Protein AF-A0A450WPW4-F1 (afdb_monomer_lite)

Organism: NCBI:txid2126335

Sequence (97 aa):
MAERGDHPGLVHIFSAMETCPSYRPWYNTLDKFTSLESASSKCLHYYFYLIDEEFGLCYARVPTWAPFRLQIYFNGHYWLARQLTKAGIGFEMLKDE

Secondary structure (DSSP, 8-state):
----TT-SEEEEEEEEEEEEEEEEEEEETTTTEEEEEEEEEEEEEEEEEEEETTTEEEEEEEESSTT---EEE--HHHHHHHHHHHTT----PPPP-

Foldseek 3Di:
DDDPPQDWDWDDKDKDWDKDWAWDWDADPVVRDIDTDIDIDIFIWIWTWTQDPQQGTKIWIFTPHPVRDIDIDGHPQSNVVNVCVVVVHDDDDDDDD

Radius of gyration: 20.61 Å; chains: 1; bounding box: 60×29×55 Å

Structure (mmCIF, N/CA/C/O backbone):
data_AF-A0A450WPW4-F1
#
_entry.id   AF-A0A450WPW4-F1
#
loop_
_atom_site.group_PDB
_atom_site.id
_atom_site.type_symbol
_atom_site.label_atom_id
_atom_site.label_alt_id
_atom_site.label_comp_id
_atom_site.label_asym_id
_atom_site.label_entity_id
_atom_site.label_seq_id
_atom_site.pdbx_PDB_ins_code
_atom_site.Cartn_x
_atom_site.Cartn_y
_atom_site.Cartn_z
_atom_site.occupancy
_atom_site.B_iso_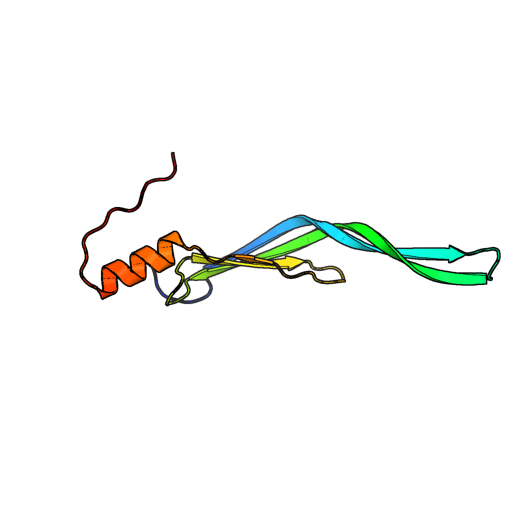or_equiv
_atom_site.auth_seq_id
_atom_site.auth_comp_id
_atom_site.auth_asym_id
_atom_site.auth_atom_id
_atom_site.pdbx_PDB_model_num
ATOM 1 N N . MET A 1 1 ? -27.570 7.167 1.009 1.00 50.91 1 MET A N 1
ATOM 2 C CA . MET A 1 1 ? -26.547 6.098 0.936 1.00 50.91 1 MET A CA 1
ATOM 3 C C . MET A 1 1 ? -26.321 5.620 2.360 1.00 50.91 1 MET A C 1
ATOM 5 O O . MET A 1 1 ? -26.325 6.471 3.237 1.00 50.91 1 MET A O 1
ATOM 9 N N . ALA A 1 2 ? -26.240 4.313 2.616 1.00 69.81 2 ALA A N 1
ATOM 10 C CA . ALA A 1 2 ? -25.974 3.814 3.968 1.00 69.81 2 ALA A CA 1
ATOM 11 C C . ALA A 1 2 ? -24.515 4.113 4.350 1.00 69.81 2 ALA A C 1
ATOM 13 O O . ALA A 1 2 ? -23.621 3.914 3.526 1.00 69.81 2 ALA A O 1
ATOM 14 N N . GLU A 1 3 ? -24.278 4.610 5.563 1.00 81.00 3 GLU A N 1
ATOM 15 C CA . GLU A 1 3 ? -22.923 4.822 6.078 1.00 81.00 3 GLU A CA 1
ATOM 16 C C . GLU A 1 3 ? -22.269 3.471 6.387 1.00 81.00 3 GLU A C 1
ATOM 18 O O . GLU A 1 3 ? -22.866 2.615 7.038 1.00 81.00 3 GLU A O 1
ATOM 23 N N . ARG A 1 4 ? -21.042 3.262 5.891 1.00 85.56 4 ARG A N 1
ATOM 24 C CA . ARG A 1 4 ? -20.313 1.991 6.030 1.00 85.56 4 ARG A CA 1
ATOM 25 C C . ARG A 1 4 ? -19.884 1.710 7.468 1.00 85.56 4 ARG A C 1
ATOM 27 O O . ARG A 1 4 ? -19.674 0.547 7.772 1.00 85.56 4 ARG A O 1
ATOM 34 N N . GLY A 1 5 ? -19.708 2.735 8.304 1.00 85.81 5 GLY A N 1
ATOM 35 C CA . GLY A 1 5 ? -19.142 2.607 9.651 1.00 85.81 5 GLY A CA 1
ATOM 36 C C . GLY A 1 5 ? -17.771 1.913 9.678 1.00 85.81 5 GLY A C 1
ATOM 37 O O . GLY A 1 5 ? -17.069 1.836 8.666 1.00 85.81 5 GLY A O 1
ATOM 38 N N . ASP A 1 6 ? -17.427 1.344 10.835 1.00 86.50 6 ASP A N 1
ATOM 39 C CA . ASP A 1 6 ? -16.134 0.689 11.098 1.00 86.50 6 ASP A CA 1
ATOM 40 C C . ASP A 1 6 ? -16.120 -0.816 10.789 1.00 86.50 6 ASP A C 1
ATOM 42 O O . ASP A 1 6 ? -15.334 -1.584 11.353 1.00 86.50 6 ASP A O 1
ATOM 46 N N . HIS A 1 7 ? -17.012 -1.264 9.907 1.00 91.56 7 HIS A N 1
ATOM 47 C CA . HIS A 1 7 ? -17.108 -2.672 9.545 1.00 91.56 7 HIS A CA 1
ATOM 48 C C . HIS A 1 7 ? -15.803 -3.150 8.872 1.00 91.56 7 HIS A C 1
ATOM 50 O O . HIS A 1 7 ? -15.282 -2.455 7.999 1.00 91.56 7 HIS A O 1
ATOM 56 N N . PRO A 1 8 ? -15.247 -4.319 9.220 1.00 93.75 8 PRO A N 1
ATOM 57 C CA . PRO A 1 8 ? -14.006 -4.795 8.611 1.00 93.75 8 PRO A CA 1
ATOM 58 C C . PRO A 1 8 ? -14.087 -4.987 7.087 1.00 93.75 8 PRO A C 1
ATOM 60 O O . PRO A 1 8 ? -15.162 -5.142 6.506 1.00 93.75 8 PRO A O 1
ATOM 63 N N . GLY A 1 9 ? -12.933 -4.976 6.420 1.00 95.38 9 GLY A N 1
ATOM 64 C CA . GLY A 1 9 ? -12.780 -5.283 4.995 1.00 95.38 9 GLY A CA 1
ATOM 65 C C . GLY A 1 9 ? -12.446 -4.080 4.110 1.00 95.38 9 GLY A C 1
ATOM 66 O O . GLY A 1 9 ? -12.167 -2.982 4.591 1.00 95.38 9 GLY A O 1
ATOM 67 N N . LEU A 1 10 ? -12.466 -4.301 2.790 1.00 95.56 10 LEU A N 1
ATOM 68 C CA . LEU A 1 10 ? -12.102 -3.296 1.788 1.00 95.56 10 LEU A CA 1
ATOM 69 C C . LEU A 1 10 ? -13.046 -2.084 1.851 1.00 95.56 10 LEU A C 1
ATOM 71 O O . LEU A 1 10 ? -14.273 -2.226 1.870 1.00 95.56 10 LEU A O 1
ATOM 75 N N . VAL A 1 11 ? -12.451 -0.896 1.878 1.00 95.00 11 VAL A N 1
ATOM 76 C CA . VAL A 1 11 ? -13.137 0.401 1.867 1.00 95.00 11 VAL A CA 1
ATOM 77 C C . VAL A 1 11 ? -13.076 1.002 0.471 1.00 95.00 11 VAL A C 1
ATOM 79 O O . VAL A 1 11 ? -14.105 1.383 -0.083 1.00 95.00 11 VAL A O 1
ATOM 82 N N . HIS A 1 12 ? -11.874 1.087 -0.103 1.00 95.25 12 HIS A N 1
ATOM 83 C CA . HIS A 1 12 ? -11.671 1.713 -1.403 1.00 95.25 12 HIS A CA 1
ATOM 84 C C . HIS A 1 12 ? -10.369 1.263 -2.071 1.00 95.25 12 HIS A C 1
ATOM 86 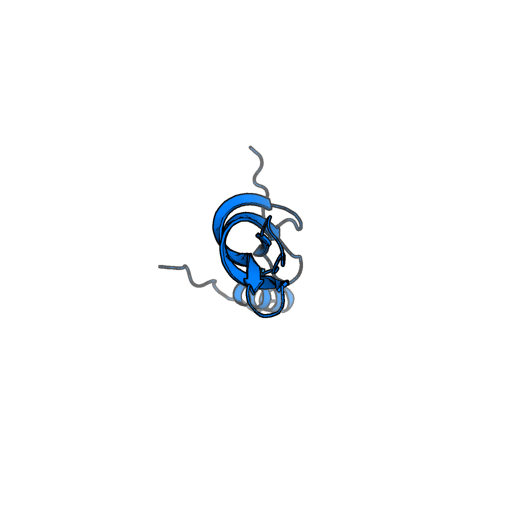O O . HIS A 1 12 ? -9.430 0.841 -1.395 1.00 95.25 12 HIS A O 1
ATOM 92 N N . ILE A 1 13 ? -10.304 1.398 -3.398 1.00 97.50 13 ILE A N 1
ATOM 93 C CA . ILE A 1 13 ? -9.078 1.220 -4.179 1.00 97.50 13 ILE A CA 1
ATOM 94 C C . ILE A 1 13 ? -8.812 2.515 -4.938 1.00 97.50 13 ILE A C 1
ATOM 96 O O . ILE A 1 13 ? -9.558 2.852 -5.853 1.00 97.50 13 ILE A O 1
ATOM 100 N N . PHE A 1 14 ? -7.743 3.221 -4.580 1.00 97.56 14 PHE A N 1
ATOM 101 C CA . PHE A 1 14 ? -7.266 4.361 -5.362 1.00 97.56 14 PHE A CA 1
ATOM 102 C C . PHE A 1 14 ? -6.127 3.949 -6.283 1.00 97.56 14 PHE A C 1
ATOM 104 O O . PHE A 1 14 ? -5.384 3.008 -5.999 1.00 97.56 14 PHE A O 1
ATOM 111 N N . SER A 1 15 ? -5.963 4.698 -7.368 1.00 97.56 15 SER A N 1
ATOM 112 C CA . SER A 1 15 ? -4.808 4.587 -8.248 1.00 97.56 15 SER A CA 1
ATOM 113 C C . SER A 1 15 ? -4.085 5.924 -8.342 1.00 97.56 15 SER A C 1
ATOM 115 O O . SER A 1 15 ? -4.728 6.943 -8.591 1.00 97.56 15 SER A O 1
ATOM 117 N N . ALA A 1 16 ? -2.764 5.915 -8.202 1.00 97.56 16 ALA A N 1
ATOM 118 C CA . ALA A 1 16 ? -1.929 7.102 -8.354 1.00 97.56 16 ALA A CA 1
ATOM 119 C C . ALA A 1 16 ? -0.658 6.769 -9.139 1.00 97.56 16 ALA A C 1
ATOM 121 O O . ALA A 1 16 ? -0.102 5.680 -9.006 1.00 97.56 16 ALA A O 1
ATOM 122 N N . MET A 1 17 ? -0.192 7.696 -9.974 1.00 97.88 17 MET A N 1
ATOM 123 C CA . MET A 1 17 ? 1.102 7.560 -10.640 1.00 97.88 17 MET A CA 1
ATOM 124 C C . MET A 1 17 ? 2.196 8.118 -9.732 1.00 97.88 17 MET A C 1
ATOM 126 O O . MET A 1 17 ? 2.205 9.309 -9.427 1.00 97.88 17 MET A O 1
ATOM 130 N N . GLU A 1 18 ? 3.140 7.271 -9.337 1.00 97.38 18 GLU A N 1
ATOM 131 C CA . GLU A 1 18 ? 4.194 7.623 -8.385 1.00 97.38 18 GLU A CA 1
ATOM 132 C C . GLU A 1 18 ? 5.539 7.046 -8.809 1.00 97.38 18 GLU A C 1
ATOM 134 O O . GLU A 1 18 ? 5.623 6.168 -9.669 1.00 97.38 18 GLU A O 1
ATOM 139 N N . THR A 1 19 ? 6.607 7.551 -8.197 1.00 96.44 19 THR A N 1
ATOM 140 C CA . THR A 1 19 ? 7.951 7.020 -8.402 1.00 96.44 19 THR A CA 1
ATOM 141 C C . THR A 1 19 ? 8.072 5.621 -7.792 1.00 96.44 19 THR A C 1
ATOM 143 O O . THR A 1 19 ? 7.681 5.392 -6.643 1.00 96.44 19 THR A O 1
ATOM 146 N N . CYS A 1 20 ? 8.660 4.690 -8.541 1.00 96.06 20 CYS A N 1
ATOM 147 C CA . CYS A 1 20 ? 8.873 3.314 -8.123 1.00 96.06 20 CYS A CA 1
ATOM 148 C C . CYS A 1 20 ? 10.237 2.768 -8.576 1.00 96.06 20 CYS A C 1
ATOM 150 O O . CYS A 1 20 ? 10.756 3.171 -9.626 1.00 96.06 20 CYS A O 1
ATOM 152 N N . PRO A 1 21 ? 10.835 1.836 -7.804 1.00 95.56 21 PRO A N 1
ATOM 153 C CA . PRO A 1 21 ? 11.959 1.042 -8.283 1.00 95.56 21 PRO A CA 1
ATOM 154 C C . PRO A 1 21 ? 11.561 0.299 -9.557 1.00 95.56 21 PRO A C 1
ATOM 156 O O . PRO A 1 21 ? 10.455 -0.226 -9.653 1.00 95.56 21 PRO A O 1
ATOM 159 N N . SER A 1 22 ? 12.469 0.255 -10.519 1.00 95.94 22 SER A N 1
ATOM 160 C CA . SER A 1 22 ? 12.278 -0.411 -11.805 1.00 95.94 22 SER A CA 1
ATOM 161 C C . SER A 1 22 ? 13.606 -0.980 -12.296 1.00 95.94 22 SER A C 1
ATOM 163 O O . SER A 1 22 ? 1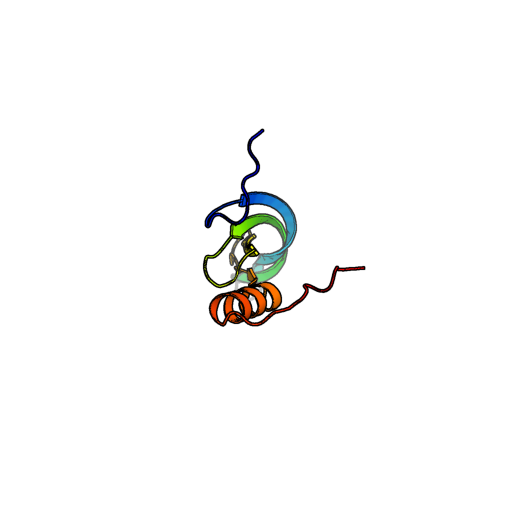4.628 -0.865 -11.615 1.00 95.94 22 SER A O 1
ATOM 165 N N . TYR A 1 23 ? 13.596 -1.578 -13.483 1.00 95.38 23 TYR A N 1
ATOM 166 C CA . TYR A 1 23 ? 14.804 -2.028 -14.157 1.00 95.38 23 TYR A CA 1
ATOM 167 C C . TYR A 1 23 ? 14.907 -1.398 -15.535 1.00 95.38 23 TYR A C 1
ATOM 169 O O . TYR A 1 23 ? 13.897 -1.181 -16.206 1.00 95.38 23 TYR A O 1
ATOM 177 N N . ARG A 1 24 ? 16.139 -1.156 -15.976 1.00 94.69 24 ARG A N 1
ATOM 178 C CA . ARG A 1 24 ? 16.440 -0.828 -17.369 1.00 94.69 24 ARG A CA 1
ATOM 179 C C . ARG A 1 24 ? 17.412 -1.863 -17.940 1.00 94.69 24 ARG A C 1
ATOM 181 O O . ARG A 1 24 ? 18.287 -2.325 -17.204 1.00 94.69 24 ARG A O 1
ATOM 188 N N . PRO A 1 25 ? 17.283 -2.232 -19.223 1.00 95.00 25 PRO A N 1
ATOM 189 C CA . PRO A 1 25 ? 18.298 -3.039 -19.877 1.00 95.00 25 PRO A CA 1
ATOM 190 C C . PRO A 1 25 ? 19.586 -2.221 -20.010 1.00 95.00 25 PRO A C 1
ATOM 192 O O . PRO A 1 25 ? 19.553 -1.041 -20.364 1.00 95.00 25 PRO A O 1
ATOM 195 N N . TRP A 1 26 ? 20.716 -2.862 -19.748 1.00 95.44 26 TRP A N 1
ATOM 196 C CA . TRP A 1 26 ? 22.041 -2.307 -19.966 1.00 95.44 26 TRP A CA 1
ATOM 197 C C . TRP A 1 26 ? 22.858 -3.274 -20.813 1.00 95.44 26 TRP A C 1
ATOM 199 O O . TRP A 1 26 ? 22.926 -4.466 -20.517 1.00 95.44 26 TRP A O 1
ATOM 209 N N . TYR A 1 27 ? 23.468 -2.764 -21.880 1.00 96.12 27 TYR A N 1
ATOM 210 C CA . TYR A 1 27 ? 24.313 -3.559 -22.759 1.00 96.12 27 TYR A CA 1
ATOM 211 C C . TYR A 1 27 ? 25.770 -3.156 -22.581 1.00 96.12 27 TYR A C 1
ATOM 213 O O . TYR A 1 27 ? 26.161 -2.034 -22.908 1.00 96.12 27 TYR A O 1
ATOM 221 N N . ASN A 1 28 ? 26.583 -4.090 -22.095 1.00 94.31 28 ASN A N 1
ATOM 222 C CA . ASN A 1 28 ? 28.021 -3.916 -22.036 1.00 94.31 28 ASN A CA 1
ATOM 223 C C . ASN A 1 28 ? 28.628 -4.293 -23.395 1.00 94.31 28 ASN A C 1
ATOM 225 O O . ASN A 1 28 ? 28.623 -5.454 -23.806 1.00 94.31 28 ASN A O 1
ATOM 229 N N . THR A 1 29 ? 29.157 -3.295 -24.103 1.00 93.38 29 THR A N 1
ATOM 230 C CA . THR A 1 29 ? 29.717 -3.465 -25.449 1.00 93.38 29 THR A CA 1
ATOM 231 C C . THR A 1 29 ? 31.064 -4.183 -25.469 1.00 93.38 29 THR A C 1
ATOM 233 O O . THR A 1 29 ? 31.408 -4.730 -26.523 1.00 93.38 29 THR A O 1
ATOM 236 N N . LEU A 1 30 ? 31.795 -4.187 -24.349 1.00 93.62 30 LEU A N 1
ATOM 237 C CA . LEU A 1 30 ? 33.085 -4.860 -24.184 1.00 93.62 30 LEU A CA 1
ATOM 238 C C . LEU A 1 30 ? 32.870 -6.356 -23.959 1.00 93.62 30 LEU A C 1
ATOM 240 O O . LEU A 1 30 ? 33.364 -7.170 -24.733 1.00 93.62 30 LEU A O 1
ATOM 244 N N . ASP A 1 31 ? 32.034 -6.697 -22.980 1.00 92.12 31 ASP A N 1
ATOM 245 C CA . ASP A 1 31 ? 31.763 -8.089 -22.597 1.00 92.12 31 ASP A CA 1
ATOM 246 C C . ASP A 1 31 ? 30.653 -8.736 -23.445 1.00 92.12 31 ASP A C 1
ATOM 248 O O . ASP A 1 31 ? 30.313 -9.902 -23.259 1.00 92.12 31 ASP A O 1
ATOM 252 N N . LYS A 1 32 ? 30.059 -7.966 -24.372 1.00 94.94 32 LYS A N 1
ATOM 253 C CA . LYS A 1 32 ? 28.924 -8.354 -25.232 1.00 94.94 32 LYS A CA 1
ATOM 254 C C . LYS A 1 32 ? 27.746 -8.951 -24.452 1.00 94.94 32 LYS A C 1
ATOM 256 O O . LYS A 1 32 ? 26.982 -9.751 -24.991 1.00 94.94 32 LYS A O 1
ATOM 261 N N . PHE A 1 33 ? 27.571 -8.528 -23.204 1.00 95.69 33 PHE A N 1
ATOM 262 C CA . PHE A 1 33 ? 26.589 -9.067 -22.269 1.00 95.69 33 PHE A CA 1
ATOM 263 C C . PHE A 1 33 ? 25.489 -8.044 -21.962 1.00 95.69 33 PHE A C 1
ATOM 265 O O . PHE A 1 33 ? 25.762 -6.852 -21.815 1.00 95.69 33 PHE A O 1
ATOM 272 N N . THR A 1 34 ? 24.244 -8.515 -21.849 1.00 95.75 34 THR A N 1
ATOM 273 C CA . THR A 1 34 ? 23.094 -7.687 -21.451 1.00 95.75 34 THR A CA 1
ATOM 274 C C . THR A 1 34 ? 22.710 -8.002 -20.014 1.00 95.75 34 THR A C 1
ATOM 276 O O . THR A 1 34 ? 22.451 -9.159 -19.688 1.00 95.75 34 THR A O 1
ATOM 279 N N . SER A 1 35 ? 22.620 -6.977 -19.174 1.00 95.19 35 SER A N 1
ATOM 280 C CA . SER A 1 35 ? 22.165 -7.078 -17.789 1.00 95.19 35 SER A CA 1
ATOM 281 C C . SER A 1 35 ? 20.935 -6.202 -17.535 1.00 95.19 35 SER A C 1
ATOM 283 O O . SER A 1 35 ? 20.562 -5.351 -18.346 1.00 95.19 35 SER A O 1
ATOM 285 N N . LEU A 1 36 ? 20.284 -6.428 -16.393 1.00 94.88 36 LEU A N 1
ATOM 286 C CA . LEU A 1 36 ? 19.282 -5.520 -15.844 1.00 94.88 36 LEU A CA 1
ATOM 287 C C . LEU A 1 36 ? 19.937 -4.671 -14.760 1.00 94.88 36 LEU A C 1
ATOM 289 O O . LEU A 1 36 ? 20.471 -5.205 -13.789 1.00 94.88 36 LEU A O 1
ATOM 293 N N . GLU A 1 37 ? 19.864 -3.355 -14.911 1.00 95.19 37 GLU A N 1
ATOM 294 C CA . GLU A 1 37 ? 20.294 -2.415 -13.882 1.00 95.19 37 GLU A CA 1
ATOM 295 C C . GLU A 1 37 ? 19.093 -1.881 -13.112 1.00 95.19 37 GLU A C 1
ATOM 297 O O . GLU A 1 37 ? 18.051 -1.566 -13.697 1.00 95.19 37 GLU A O 1
ATOM 302 N N . SER A 1 38 ? 19.257 -1.734 -11.797 1.00 95.75 38 SER A N 1
ATOM 303 C CA . SER A 1 38 ? 18.297 -1.023 -10.957 1.00 95.75 38 SER A CA 1
ATOM 304 C C . SER A 1 38 ? 18.134 0.414 -11.446 1.00 95.75 38 SER A C 1
ATOM 306 O O . SER A 1 38 ? 19.108 1.135 -11.655 1.00 95.75 38 SER A O 1
ATOM 308 N N . ALA A 1 39 ? 16.888 0.841 -11.583 1.00 95.31 39 ALA A N 1
ATOM 309 C CA . ALA A 1 39 ? 16.514 2.176 -12.008 1.00 95.31 39 ALA A CA 1
ATOM 310 C C . ALA A 1 39 ? 15.350 2.704 -11.158 1.00 95.31 39 ALA A C 1
ATOM 312 O O . ALA A 1 39 ? 14.744 1.988 -10.357 1.00 95.31 39 ALA A O 1
ATOM 313 N N . SER A 1 40 ? 15.018 3.976 -11.353 1.00 95.19 40 SER A N 1
ATOM 314 C CA . SER A 1 40 ? 13.822 4.607 -10.798 1.00 95.19 40 SER A CA 1
ATOM 315 C C . SER A 1 40 ? 12.997 5.170 -11.947 1.00 95.19 40 SER A C 1
ATOM 317 O O . SER A 1 40 ? 13.544 5.814 -12.842 1.00 95.19 40 SER A O 1
ATOM 319 N N . SER A 1 41 ? 11.699 4.897 -11.940 1.00 95.38 41 SER A N 1
ATOM 320 C CA . SER A 1 41 ? 10.755 5.376 -12.951 1.00 95.38 41 SER A CA 1
ATOM 321 C C . SER A 1 41 ? 9.431 5.735 -12.282 1.00 95.38 41 SER A C 1
ATOM 323 O O . SER A 1 41 ? 9.341 5.742 -11.057 1.00 95.38 41 SER A O 1
ATOM 325 N N . LYS A 1 42 ? 8.401 6.050 -13.067 1.00 96.69 42 LYS A N 1
ATOM 326 C CA . LYS A 1 42 ? 7.035 6.229 -12.577 1.00 96.69 42 LYS A CA 1
ATOM 327 C C . LYS A 1 42 ? 6.163 5.081 -13.056 1.00 96.69 42 LYS A C 1
ATOM 329 O O . LYS A 1 42 ? 6.187 4.745 -14.237 1.00 96.69 42 LYS A O 1
ATOM 334 N N . CYS A 1 43 ? 5.384 4.511 -12.151 1.00 96.88 43 CYS A N 1
ATOM 335 C CA . CYS A 1 43 ? 4.396 3.495 -12.476 1.00 96.88 43 CYS A CA 1
ATOM 336 C C . CYS A 1 43 ? 3.081 3.782 -11.752 1.00 96.88 43 CYS A C 1
ATOM 338 O O . CYS A 1 43 ? 3.013 4.622 -10.852 1.00 96.88 43 CYS A O 1
ATOM 340 N N . LEU A 1 44 ? 2.010 3.115 -12.179 1.00 98.12 44 LEU A N 1
ATOM 341 C CA . LEU A 1 44 ? 0.740 3.184 -11.470 1.00 98.12 44 LEU A CA 1
ATOM 342 C C . LEU A 1 44 ? 0.859 2.383 -10.168 1.00 98.12 44 LEU A C 1
ATOM 344 O O . LEU A 1 44 ? 1.363 1.258 -10.181 1.00 98.12 44 LEU A O 1
ATOM 348 N N . HIS A 1 45 ? 0.392 2.949 -9.064 1.00 98.31 45 HIS A N 1
ATOM 349 C CA . HIS A 1 45 ? 0.257 2.294 -7.771 1.00 98.31 45 HIS A CA 1
ATOM 350 C C . HIS A 1 45 ? -1.214 2.154 -7.420 1.00 98.31 45 HIS A C 1
ATOM 352 O O . HIS A 1 45 ? -1.971 3.113 -7.563 1.00 98.31 45 HIS A O 1
ATOM 358 N N . TYR A 1 46 ? -1.595 0.984 -6.915 1.00 98.31 46 TYR A N 1
ATOM 359 C CA . TYR A 1 46 ? -2.902 0.760 -6.315 1.00 98.31 46 TYR A CA 1
ATOM 360 C C . TYR A 1 46 ? -2.803 0.835 -4.797 1.00 98.31 46 TYR A C 1
ATOM 362 O O . TYR A 1 46 ? -1.974 0.150 -4.199 1.00 98.31 46 TYR A O 1
ATOM 370 N N . TYR A 1 47 ? -3.662 1.645 -4.188 1.00 98.25 47 TYR A N 1
ATOM 371 C CA . TYR A 1 47 ? -3.837 1.734 -2.744 1.00 98.25 47 TYR A CA 1
ATOM 372 C C . TYR A 1 47 ? -5.133 1.048 -2.357 1.00 98.25 47 TYR A C 1
ATOM 374 O O . TYR A 1 47 ? -6.215 1.582 -2.593 1.00 98.25 47 TYR A O 1
ATOM 382 N N . PHE A 1 48 ? -5.018 -0.124 -1.751 1.00 97.75 48 PHE A N 1
ATOM 383 C CA . PHE A 1 48 ? -6.140 -0.848 -1.177 1.00 97.75 48 PHE A CA 1
ATOM 384 C C . PHE A 1 48 ? -6.319 -0.368 0.258 1.00 97.75 48 PHE A C 1
ATOM 386 O O . PHE A 1 48 ? -5.528 -0.742 1.120 1.00 97.75 48 PHE A O 1
ATOM 393 N N . TYR A 1 49 ? -7.323 0.468 0.508 1.00 96.44 49 TYR A N 1
ATOM 394 C CA . TYR A 1 49 ? -7.705 0.886 1.854 1.00 96.44 49 TYR A CA 1
ATOM 395 C C . TYR A 1 49 ? -8.682 -0.124 2.442 1.00 96.44 49 TYR A C 1
ATOM 397 O O . TYR A 1 49 ? -9.703 -0.430 1.821 1.00 96.44 49 TYR A O 1
ATOM 405 N N . LEU A 1 50 ? -8.393 -0.620 3.640 1.00 95.19 50 LEU A N 1
ATOM 406 C CA . LEU A 1 50 ? -9.228 -1.578 4.359 1.00 95.19 50 LEU A CA 1
ATOM 407 C C . LEU A 1 50 ? -9.346 -1.200 5.834 1.00 95.19 50 LEU A C 1
ATOM 409 O O . LEU A 1 50 ? -8.438 -0.593 6.395 1.00 95.19 50 LEU A O 1
ATOM 413 N N . ILE A 1 51 ? -10.452 -1.584 6.463 1.00 94.25 51 ILE A N 1
ATOM 414 C CA . ILE A 1 51 ? -10.569 -1.581 7.921 1.00 94.25 51 ILE A CA 1
ATOM 415 C C . ILE A 1 51 ? -10.231 -2.981 8.409 1.00 94.25 51 ILE A C 1
ATOM 417 O O . ILE A 1 51 ? -10.901 -3.949 8.055 1.00 94.25 51 ILE A O 1
ATOM 421 N N . ASP A 1 52 ? -9.186 -3.077 9.211 1.00 93.44 52 ASP A N 1
ATOM 422 C CA . ASP A 1 52 ? -8.816 -4.284 9.928 1.00 93.44 52 ASP A CA 1
ATOM 423 C C . ASP A 1 52 ? -9.504 -4.331 11.305 1.00 93.44 52 ASP A C 1
ATOM 425 O O . ASP A 1 52 ? -9.752 -3.296 11.936 1.00 93.44 52 ASP A O 1
ATOM 429 N N . GLU A 1 53 ? -9.828 -5.534 11.778 1.00 91.12 53 GLU A N 1
ATOM 430 C CA . GLU A 1 53 ? -10.502 -5.750 13.065 1.00 91.12 53 GLU A CA 1
ATOM 431 C C . GLU A 1 53 ? -9.667 -5.299 14.268 1.00 91.12 53 GLU A C 1
ATOM 433 O O . GLU A 1 53 ? -10.219 -4.873 15.290 1.00 91.12 53 GLU A O 1
ATOM 438 N N . GLU A 1 54 ? -8.344 -5.357 14.160 1.00 90.56 54 GLU A N 1
ATOM 439 C CA . GLU A 1 54 ? -7.413 -5.002 15.224 1.00 90.56 54 GLU A CA 1
ATOM 440 C C . GLU A 1 54 ? -6.753 -3.651 14.986 1.00 90.56 54 GLU A C 1
ATOM 442 O O . GLU A 1 54 ? -6.637 -2.860 15.921 1.00 90.56 54 GLU A O 1
ATOM 447 N N . PHE A 1 55 ? -6.342 -3.371 13.751 1.00 90.56 55 PHE A N 1
ATOM 448 C CA . PHE A 1 55 ? -5.548 -2.186 13.419 1.00 90.56 55 PHE A CA 1
ATOM 449 C C . PHE A 1 55 ? -6.379 -1.002 12.908 1.00 90.56 55 PHE A C 1
ATOM 451 O O . PHE A 1 55 ? -5.851 0.099 12.760 1.00 90.56 55 PHE A O 1
ATOM 458 N N . GLY A 1 56 ? -7.679 -1.186 12.661 1.00 91.69 56 GLY A N 1
ATOM 459 C CA . GLY A 1 56 ? -8.521 -0.148 12.070 1.00 91.69 56 GLY A CA 1
ATOM 460 C C . GLY A 1 56 ? -8.108 0.170 10.631 1.00 91.69 56 GLY A C 1
ATOM 461 O O . GLY A 1 56 ? -7.736 -0.727 9.876 1.00 91.69 56 GLY A O 1
ATOM 462 N N . LEU A 1 57 ? -8.208 1.437 10.219 1.00 92.06 57 LEU A N 1
ATOM 463 C CA . LEU A 1 57 ? -7.918 1.833 8.839 1.00 92.06 57 LEU A CA 1
ATOM 464 C C . LEU A 1 57 ? -6.436 1.613 8.487 1.00 92.06 57 LEU A C 1
ATOM 466 O O . LEU A 1 57 ? -5.543 2.251 9.045 1.00 92.06 57 LEU A O 1
ATOM 470 N N . CYS A 1 58 ? -6.200 0.742 7.513 1.00 95.44 58 CYS A N 1
ATOM 471 C CA . CYS A 1 58 ? -4.893 0.368 6.985 1.00 95.44 58 CYS A CA 1
ATOM 472 C C . CYS A 1 58 ? -4.878 0.507 5.458 1.00 95.44 58 CYS A C 1
ATOM 474 O O . CYS A 1 58 ? -5.933 0.614 4.820 1.00 95.44 58 CYS A O 1
ATOM 476 N N . TYR A 1 59 ? -3.688 0.462 4.851 1.00 96.75 59 TYR A N 1
ATOM 477 C CA . TYR A 1 59 ? -3.592 0.336 3.397 1.00 96.75 59 TYR A CA 1
ATOM 478 C C . TYR A 1 59 ? -2.451 -0.563 2.928 1.00 96.75 59 TYR A C 1
ATOM 480 O O . TYR A 1 59 ? -1.390 -0.637 3.549 1.00 96.75 59 TYR A O 1
ATOM 488 N N . ALA A 1 60 ? -2.661 -1.194 1.774 1.00 97.38 60 ALA A N 1
ATOM 489 C CA . ALA A 1 60 ? -1.617 -1.837 0.985 1.00 97.38 60 ALA A CA 1
ATOM 490 C C . ALA A 1 60 ? -1.395 -1.050 -0.313 1.00 97.38 60 ALA A C 1
ATOM 492 O O . ALA A 1 60 ? -2.324 -0.852 -1.093 1.00 97.38 60 ALA A O 1
ATOM 493 N N . ARG A 1 61 ? -0.159 -0.603 -0.545 1.00 97.75 61 ARG A N 1
ATOM 494 C CA . ARG A 1 61 ? 0.286 0.103 -1.751 1.00 97.75 61 ARG A CA 1
ATOM 495 C C . ARG A 1 61 ? 1.067 -0.858 -2.640 1.00 97.75 61 ARG A C 1
ATOM 497 O O . ARG A 1 61 ? 2.177 -1.271 -2.297 1.00 97.75 61 ARG A O 1
ATOM 504 N N . VAL A 1 62 ? 0.498 -1.178 -3.797 1.00 97.62 62 VAL A N 1
ATOM 505 C CA . VAL A 1 62 ? 1.024 -2.157 -4.757 1.00 97.62 62 VAL A CA 1
ATOM 506 C C . VAL A 1 62 ? 1.455 -1.436 -6.040 1.00 97.62 62 VAL A C 1
ATOM 508 O O . VAL A 1 62 ? 0.595 -0.875 -6.721 1.00 97.62 62 VAL A O 1
ATOM 511 N N . PRO A 1 63 ? 2.751 -1.426 -6.408 1.00 97.62 63 PRO A N 1
ATOM 512 C CA . PRO A 1 63 ? 3.180 -0.945 -7.720 1.00 97.62 63 PRO A CA 1
ATOM 513 C C . PRO A 1 63 ? 2.736 -1.912 -8.818 1.00 97.62 63 PRO A C 1
ATOM 515 O O . PRO A 1 63 ? 2.741 -3.124 -8.623 1.00 97.62 63 PRO A O 1
ATOM 518 N N . THR A 1 64 ? 2.445 -1.391 -10.006 1.00 97.12 64 THR A N 1
ATOM 519 C CA . THR A 1 64 ? 2.121 -2.207 -11.191 1.00 97.12 64 THR A CA 1
ATOM 520 C C . THR A 1 64 ? 3.346 -2.730 -11.938 1.00 97.12 64 THR A C 1
ATOM 522 O O . THR A 1 64 ? 3.192 -3.530 -12.858 1.00 97.12 64 THR A O 1
ATOM 525 N N . TRP A 1 65 ? 4.555 -2.276 -11.593 1.00 96.44 65 TRP A N 1
ATOM 526 C CA . TRP A 1 65 ? 5.802 -2.653 -12.268 1.00 96.44 65 TRP A CA 1
ATOM 527 C C . TRP A 1 65 ? 6.742 -3.423 -11.332 1.00 96.44 65 TRP A C 1
ATOM 529 O O . TRP A 1 65 ? 6.797 -3.164 -10.126 1.00 96.44 65 TRP A O 1
ATOM 539 N N . ALA A 1 66 ? 7.519 -4.348 -11.904 1.00 94.25 66 ALA A N 1
ATOM 540 C CA . ALA A 1 66 ? 8.573 -5.068 -11.195 1.00 94.25 66 ALA A CA 1
ATOM 541 C C . ALA A 1 66 ? 9.633 -4.086 -10.650 1.00 94.25 66 ALA A C 1
ATOM 543 O O . ALA A 1 66 ? 9.992 -3.143 -11.358 1.00 94.25 66 ALA A O 1
ATOM 544 N N . PRO A 1 67 ? 10.157 -4.297 -9.426 1.00 94.38 67 PRO A N 1
ATOM 545 C CA . PRO A 1 67 ? 10.058 -5.513 -8.611 1.00 94.38 67 PRO A CA 1
ATOM 546 C C . PRO A 1 67 ? 8.828 -5.590 -7.687 1.00 94.38 67 PRO A C 1
ATOM 548 O O . PRO A 1 67 ? 8.862 -6.330 -6.711 1.00 94.38 67 PRO A O 1
ATOM 551 N N . PHE A 1 68 ? 7.754 -4.835 -7.957 1.00 94.56 68 PHE A N 1
ATOM 552 C CA . PHE A 1 68 ? 6.488 -4.912 -7.212 1.00 94.56 68 PHE A CA 1
ATOM 553 C C . PHE A 1 68 ? 6.662 -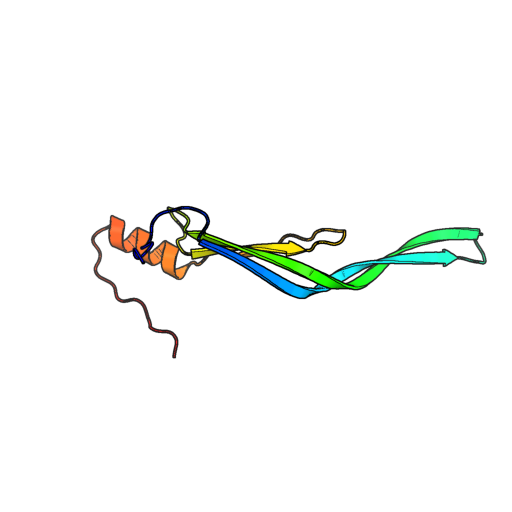4.715 -5.700 1.00 94.56 68 PHE A C 1
ATOM 555 O O . PHE A 1 68 ? 6.008 -5.375 -4.896 1.00 94.56 68 PHE A O 1
ATOM 562 N N . ARG A 1 69 ? 7.570 -3.813 -5.298 1.00 94.19 69 ARG A N 1
ATOM 563 C CA . ARG A 1 69 ? 7.845 -3.530 -3.885 1.00 94.19 69 ARG A CA 1
ATOM 564 C C . ARG A 1 69 ? 6.569 -3.069 -3.174 1.00 94.19 69 ARG A C 1
ATOM 566 O O . ARG A 1 69 ? 6.176 -1.909 -3.291 1.00 94.19 69 ARG A O 1
ATOM 573 N N . LEU A 1 70 ? 5.969 -3.988 -2.428 1.00 95.44 70 LEU A N 1
ATOM 574 C CA . LEU A 1 70 ? 4.790 -3.752 -1.613 1.00 95.44 70 LEU A CA 1
ATOM 575 C C . LEU A 1 70 ? 5.135 -2.848 -0.427 1.00 95.44 70 LEU A C 1
ATOM 577 O O . LEU A 1 70 ? 6.180 -3.009 0.204 1.00 95.44 70 LEU A O 1
ATOM 581 N N . GLN A 1 71 ? 4.228 -1.936 -0.100 1.00 96.62 71 GLN A N 1
ATOM 582 C CA . GLN A 1 71 ? 4.244 -1.204 1.160 1.00 96.62 71 GLN A CA 1
ATOM 583 C C . GLN A 1 71 ? 2.906 -1.413 1.861 1.00 96.62 71 GLN A C 1
ATOM 585 O O . GLN A 1 71 ? 1.856 -1.254 1.244 1.00 96.62 71 GLN A O 1
ATOM 590 N N . ILE A 1 72 ? 2.947 -1.763 3.143 1.00 96.50 72 ILE A N 1
ATOM 591 C CA . ILE A 1 72 ? 1.758 -1.908 3.982 1.00 96.50 72 ILE A CA 1
ATOM 592 C C . ILE A 1 72 ? 1.883 -0.918 5.131 1.00 96.50 72 ILE A C 1
ATOM 594 O O . ILE A 1 72 ? 2.949 -0.798 5.734 1.00 96.50 72 ILE A O 1
ATOM 598 N N . TYR A 1 73 ? 0.802 -0.205 5.407 1.00 95.50 73 TYR A N 1
ATOM 599 C CA . TYR A 1 73 ? 0.705 0.722 6.520 1.00 95.50 73 TYR A CA 1
ATOM 600 C C . TYR A 1 73 ? -0.384 0.269 7.483 1.00 95.50 73 TYR A C 1
ATOM 602 O O . TYR A 1 73 ? -1.513 -0.003 7.068 1.00 95.50 7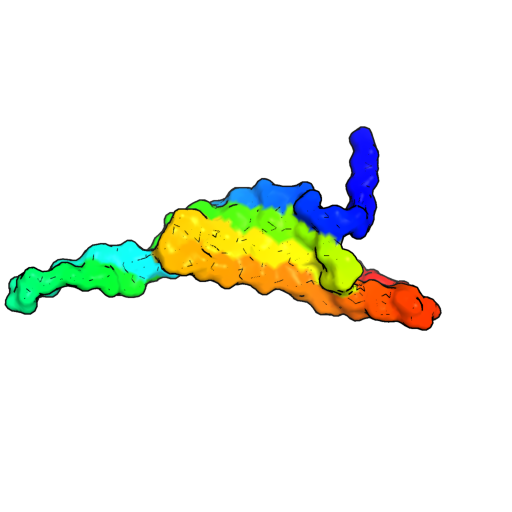3 TYR A O 1
ATOM 610 N N . PHE A 1 74 ? -0.030 0.262 8.765 1.00 93.44 74 PHE A N 1
ATOM 611 C CA . PHE A 1 74 ? -0.924 0.009 9.885 1.00 93.44 74 PHE A CA 1
ATOM 612 C C . PHE A 1 74 ? -0.998 1.259 10.756 1.00 93.44 74 PHE A C 1
ATOM 614 O O . PHE A 1 74 ? 0.026 1.893 11.027 1.00 93.44 74 PHE A O 1
ATOM 621 N N . ASN A 1 75 ? -2.198 1.605 11.215 1.00 88.81 75 ASN A N 1
ATOM 622 C CA . ASN A 1 75 ? -2.397 2.771 12.061 1.00 88.81 75 ASN A CA 1
ATOM 623 C C . ASN A 1 75 ? -2.285 2.393 13.549 1.00 88.81 75 ASN A C 1
ATOM 625 O O . ASN A 1 75 ? -3.210 1.842 14.147 1.00 88.81 75 ASN A O 1
ATOM 629 N N . GLY A 1 76 ? -1.146 2.722 14.163 1.00 91.06 76 GLY A N 1
ATOM 630 C CA . GLY A 1 76 ? -0.892 2.434 15.579 1.00 91.06 76 GLY A CA 1
ATOM 631 C C . GLY A 1 76 ? -1.841 3.152 16.546 1.00 91.06 76 GLY A C 1
ATOM 632 O O . GLY A 1 76 ? -2.126 2.621 17.619 1.00 91.06 76 GLY A O 1
ATOM 633 N N . HIS A 1 77 ? -2.376 4.319 16.170 1.00 91.00 77 HIS A N 1
ATOM 634 C CA . HIS A 1 77 ? -3.341 5.040 17.002 1.00 91.00 77 HIS A CA 1
ATOM 635 C C . HIS A 1 77 ? -4.681 4.304 17.051 1.00 91.00 77 HIS A C 1
ATOM 637 O O . HIS A 1 77 ? -5.225 4.107 18.133 1.00 91.00 77 HIS A O 1
ATOM 643 N N . TYR A 1 78 ? -5.181 3.831 15.906 1.00 90.81 78 TYR A N 1
ATOM 644 C CA . TYR A 1 78 ? -6.408 3.028 15.869 1.00 90.81 78 TYR A CA 1
ATOM 645 C C . TYR A 1 78 ? -6.245 1.690 16.586 1.00 90.81 78 TYR A C 1
ATOM 647 O O . TYR A 1 78 ? -7.164 1.254 17.278 1.00 90.81 78 TYR A O 1
ATOM 655 N N . TRP A 1 79 ? -5.074 1.063 16.468 1.00 92.75 79 TRP A N 1
ATOM 656 C CA . TRP A 1 79 ? -4.770 -0.141 17.230 1.00 92.75 79 TRP A CA 1
ATOM 657 C C . TRP A 1 79 ? -4.857 0.112 18.740 1.00 92.75 79 TRP A C 1
ATOM 659 O O . TRP A 1 79 ? -5.603 -0.579 19.435 1.00 92.75 79 TRP A O 1
ATOM 669 N N . LEU A 1 80 ? -4.179 1.148 19.248 1.00 93.88 80 LEU A N 1
ATOM 670 C CA . LEU A 1 80 ? -4.241 1.514 20.665 1.00 93.88 80 LEU A CA 1
ATOM 671 C C . LEU A 1 80 ? -5.67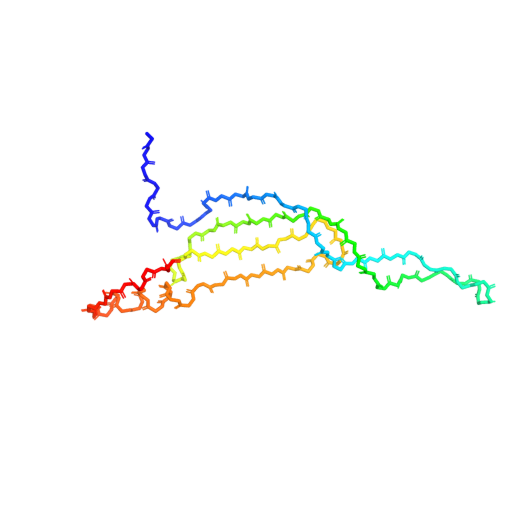2 1.862 21.104 1.00 93.88 80 LEU A C 1
ATOM 673 O O . LEU A 1 80 ? -6.137 1.353 22.120 1.00 93.88 80 LEU A O 1
ATOM 677 N N . ALA A 1 81 ? -6.392 2.665 20.320 1.00 92.50 81 ALA A N 1
ATOM 678 C CA . ALA A 1 81 ? -7.786 3.023 20.577 1.00 92.50 81 ALA A CA 1
ATOM 679 C C . ALA A 1 81 ? -8.686 1.783 20.710 1.00 92.50 81 ALA A C 1
ATOM 681 O O . ALA A 1 81 ? -9.502 1.690 21.632 1.00 92.50 81 ALA A O 1
ATOM 682 N N . ARG A 1 82 ? -8.507 0.780 19.840 1.00 90.75 82 ARG A N 1
ATOM 683 C CA . ARG A 1 82 ? -9.236 -0.495 19.920 1.00 90.75 82 ARG A CA 1
ATOM 684 C C . ARG A 1 82 ? -8.878 -1.283 21.178 1.00 90.75 82 ARG A C 1
ATOM 686 O O . ARG A 1 82 ? -9.777 -1.849 21.797 1.00 90.75 82 ARG A O 1
ATOM 693 N N . GLN A 1 83 ? -7.611 -1.299 21.591 1.00 93.75 83 GLN A N 1
ATOM 694 C CA . GLN A 1 83 ? -7.201 -1.942 22.847 1.00 93.75 83 GLN A CA 1
ATOM 695 C C . GLN A 1 83 ? -7.808 -1.242 24.073 1.00 93.75 83 GLN A C 1
ATOM 697 O O . GLN A 1 83 ? -8.376 -1.910 24.935 1.00 93.75 83 GLN A O 1
ATOM 702 N N . LEU A 1 84 ? -7.766 0.094 24.127 1.00 95.12 84 LEU A N 1
ATOM 703 C CA . LEU A 1 84 ? -8.361 0.880 25.215 1.00 95.12 84 LEU A CA 1
ATOM 704 C C . LEU A 1 84 ? -9.881 0.690 25.286 1.00 95.12 84 LEU A C 1
ATOM 706 O O . LEU A 1 84 ? -10.420 0.478 26.370 1.00 95.12 84 LEU A O 1
ATOM 710 N N . THR A 1 85 ? -10.555 0.654 24.132 1.00 92.12 85 THR A N 1
ATOM 711 C CA . THR A 1 85 ? -11.994 0.356 24.040 1.00 92.12 85 THR A CA 1
ATOM 712 C C . THR A 1 85 ? -12.314 -1.026 24.610 1.00 92.12 85 THR A C 1
ATOM 714 O O . THR A 1 85 ? -13.206 -1.153 25.445 1.00 92.12 85 THR A O 1
ATOM 717 N N . LYS A 1 86 ? -11.566 -2.065 24.206 1.00 92.50 86 LYS A N 1
ATOM 718 C CA . LYS A 1 86 ? -11.734 -3.437 24.723 1.00 92.50 86 LYS A CA 1
ATOM 719 C C . LYS A 1 86 ? -11.493 -3.517 26.234 1.00 92.50 86 LYS A C 1
ATOM 721 O O . LYS A 1 86 ? -12.152 -4.301 26.910 1.00 92.50 86 LYS A O 1
ATOM 726 N N . ALA A 1 87 ? -10.580 -2.701 26.757 1.00 96.75 87 ALA A N 1
ATOM 727 C CA . ALA A 1 87 ? -10.294 -2.596 28.185 1.00 96.75 87 ALA A CA 1
ATOM 728 C C . ALA A 1 87 ? -11.295 -1.712 28.960 1.00 96.75 87 ALA A C 1
ATOM 730 O O . ALA A 1 87 ? -11.194 -1.622 30.182 1.00 96.75 87 ALA A O 1
ATOM 731 N N . GLY A 1 88 ? -12.241 -1.049 28.284 1.00 96.81 88 GLY A N 1
ATOM 732 C CA . GLY A 1 88 ? -13.183 -0.118 28.913 1.00 96.81 88 GLY A CA 1
ATOM 733 C C . GLY A 1 88 ? -12.526 1.158 29.453 1.00 96.81 88 GLY A C 1
ATOM 734 O O . GLY A 1 88 ? -13.066 1.794 30.356 1.00 96.81 88 GLY A O 1
ATOM 735 N N . ILE A 1 89 ? -11.354 1.526 28.931 1.00 97.81 89 ILE A N 1
ATOM 736 C CA . ILE A 1 89 ? -10.614 2.721 29.339 1.00 97.81 89 ILE A CA 1
ATOM 737 C C . ILE A 1 89 ? -11.069 3.886 28.462 1.00 97.81 89 ILE A C 1
ATOM 739 O O . ILE A 1 89 ? -10.968 3.820 27.240 1.00 97.81 89 ILE A O 1
ATOM 743 N N . GLY A 1 90 ? -11.559 4.959 29.084 1.00 96.50 90 GLY A N 1
ATOM 744 C CA . GLY A 1 90 ? -11.930 6.180 28.370 1.00 96.50 90 GLY A CA 1
ATOM 745 C C . GLY A 1 90 ? -10.712 6.851 27.732 1.00 96.50 90 GLY A C 1
ATOM 746 O O . GLY A 1 90 ? -9.673 7.001 28.373 1.00 96.50 90 GLY A O 1
ATOM 747 N N . PHE A 1 91 ? -10.848 7.265 26.477 1.00 94.81 91 PHE A N 1
ATOM 748 C CA . PHE A 1 91 ? -9.841 8.022 25.738 1.00 94.81 91 PHE A CA 1
ATOM 749 C C . PHE A 1 91 ? -10.527 8.954 24.740 1.00 94.81 91 PHE A C 1
ATOM 751 O O . PHE A 1 91 ? -11.711 8.799 24.437 1.00 94.81 91 PHE A O 1
ATOM 758 N N . GLU A 1 92 ? -9.765 9.899 24.204 1.00 93.38 92 GLU A N 1
ATOM 759 C CA . GLU A 1 92 ? -10.193 10.758 23.108 1.00 93.38 92 GLU A CA 1
ATOM 760 C C . GLU A 1 92 ? -9.154 10.672 21.991 1.00 93.38 92 GLU A C 1
ATOM 762 O O . GLU A 1 92 ? -7.947 10.687 22.248 1.00 93.38 92 GLU A O 1
ATOM 767 N N . MET A 1 93 ? -9.618 10.542 20.748 1.00 89.06 93 MET A N 1
ATOM 768 C CA . MET A 1 93 ? -8.731 10.628 19.593 1.00 89.06 93 MET A CA 1
ATOM 769 C C . MET A 1 93 ? -8.322 12.083 19.400 1.00 89.06 93 MET A C 1
ATOM 771 O O . MET A 1 93 ? -9.179 12.959 19.277 1.00 89.06 93 MET A O 1
ATOM 775 N N . LEU A 1 94 ? -7.015 12.327 19.324 1.00 85.75 94 LEU A N 1
ATOM 776 C CA . LEU A 1 94 ? -6.515 13.615 18.865 1.00 85.75 94 LEU A CA 1
ATOM 777 C C . LEU A 1 94 ? -7.013 13.833 17.435 1.00 85.75 94 LEU A C 1
ATOM 779 O O . LEU A 1 94 ? -6.889 12.951 16.584 1.00 85.75 94 LEU A O 1
ATOM 783 N N . LYS A 1 95 ? -7.626 14.989 17.197 1.00 74.56 95 LYS A N 1
ATOM 784 C CA . LYS A 1 95 ? -7.991 15.414 15.849 1.00 74.56 95 LYS A CA 1
ATOM 785 C C . LYS A 1 95 ? -6.716 15.895 15.170 1.00 74.56 95 LYS A C 1
ATOM 787 O O . LYS A 1 95 ? -5.971 16.659 15.780 1.00 74.56 95 LYS A O 1
ATOM 792 N N . ASP A 1 96 ? -6.472 15.434 13.950 1.00 63.31 96 ASP A N 1
ATOM 793 C CA . ASP A 1 96 ? -5.421 16.012 13.117 1.00 63.31 96 ASP A CA 1
ATOM 794 C C . ASP A 1 96 ? -5.789 17.490 12.846 1.00 63.31 96 ASP A C 1
ATOM 796 O O . ASP A 1 96 ? -6.947 17.773 12.517 1.00 63.31 96 ASP A O 1
ATOM 800 N N . GLU A 1 97 ? -4.845 18.414 13.085 1.00 42.44 97 GLU A N 1
ATOM 801 C CA . GLU A 1 97 ? -4.994 19.869 12.856 1.00 42.44 97 GLU A CA 1
ATOM 802 C C . GLU A 1 97 ? -5.174 20.231 11.374 1.00 42.44 97 GLU A C 1
ATOM 804 O O . GLU A 1 97 ? -4.503 19.614 10.511 1.00 42.44 97 GLU A O 1
#

pLDDT: mean 92.64, std 8.61, range [42.44, 98.31]